Protein AF-A0A925W2E0-F1 (afdb_monomer_lite)

pLDDT: mean 92.98, std 10.57, range [53.53, 98.69]

Sequence (36 aa):
MNTPTGKIALVTGANRGLGRSMALHLAAQGVDVIGT

Structure (mmCIF, N/CA/C/O backbone):
data_AF-A0A925W2E0-F1
#
_entry.id   AF-A0A925W2E0-F1
#
loop_
_atom_site.group_PDB
_atom_site.id
_atom_site.type_symbol
_atom_site.label_atom_id
_atom_site.label_alt_id
_atom_site.label_comp_id
_atom_site.label_asym_id
_atom_site.label_entity_id
_atom_site.label_seq_id
_atom_site.pdbx_PDB_ins_code
_atom_site.Cartn_x
_atom_site.Cartn_y
_atom_site.Cartn_z
_atom_site.occupancy
_atom_site.B_iso_or_equiv
_atom_site.auth_seq_id
_atom_site.auth_comp_id
_atom_site.auth_asym_id
_atom_site.auth_atom_id
_atom_site.pdbx_PDB_model_num
ATOM 1 N N . MET A 1 1 ? -14.701 15.436 17.563 1.00 53.53 1 MET A N 1
ATOM 2 C CA . MET A 1 1 ? -13.859 14.984 16.435 1.00 53.53 1 MET A CA 1
ATOM 3 C C . MET A 1 1 ? -14.222 13.537 16.168 1.00 53.53 1 MET A C 1
ATOM 5 O O . MET A 1 1 ? -14.070 12.730 17.074 1.00 53.53 1 MET A O 1
ATOM 9 N N . ASN A 1 2 ? -14.802 13.237 15.006 1.00 67.12 2 ASN A N 1
ATOM 10 C CA . ASN A 1 2 ? -15.183 11.871 14.647 1.00 67.12 2 ASN A CA 1
ATOM 11 C C . ASN A 1 2 ? -13.944 11.182 14.067 1.00 67.12 2 ASN A C 1
ATOM 13 O O . ASN A 1 2 ? -13.517 11.525 12.967 1.00 67.12 2 ASN A O 1
ATOM 17 N N . THR A 1 3 ? -13.333 10.271 14.820 1.00 74.25 3 THR A N 1
ATOM 18 C CA . THR A 1 3 ? -12.223 9.459 14.312 1.00 74.25 3 THR A CA 1
ATOM 19 C C . THR A 1 3 ? -12.786 8.455 13.304 1.00 74.25 3 THR A C 1
ATOM 21 O O . THR A 1 3 ? -13.712 7.723 13.665 1.00 74.25 3 THR A O 1
ATOM 24 N N . PRO A 1 4 ? -12.274 8.394 12.061 1.00 69.50 4 PRO A N 1
ATOM 25 C CA . PRO A 1 4 ? -12.651 7.344 11.121 1.00 69.50 4 PRO A CA 1
ATOM 26 C C . PRO A 1 4 ? -12.383 5.973 11.753 1.00 69.50 4 PRO A C 1
ATOM 28 O O . PRO A 1 4 ? -11.274 5.702 12.206 1.00 69.50 4 PRO A O 1
ATOM 31 N N . THR A 1 5 ? -13.399 5.114 11.821 1.00 79.69 5 THR A N 1
ATOM 32 C CA . THR A 1 5 ? -13.296 3.766 12.412 1.00 79.69 5 THR A CA 1
ATOM 33 C C . THR A 1 5 ? -12.789 2.714 11.416 1.00 79.69 5 THR A C 1
ATOM 35 O O . THR A 1 5 ? -12.643 1.544 11.771 1.00 79.69 5 THR A O 1
ATOM 38 N N . GLY A 1 6 ? -12.514 3.117 10.170 1.00 84.81 6 GLY A N 1
ATOM 39 C CA . GLY A 1 6 ? -11.993 2.265 9.102 1.00 84.81 6 GLY A CA 1
ATOM 40 C C . GLY A 1 6 ? -10.478 2.058 9.176 1.00 84.81 6 GLY A C 1
ATOM 41 O O . GLY A 1 6 ? -9.737 2.898 9.684 1.00 84.81 6 GLY A O 1
ATOM 42 N N . LYS A 1 7 ? -10.004 0.923 8.650 1.00 89.12 7 LYS A N 1
ATOM 43 C CA . LYS A 1 7 ? -8.567 0.672 8.460 1.00 89.12 7 LYS A CA 1
ATOM 44 C C . LYS A 1 7 ? -8.063 1.487 7.266 1.00 89.12 7 LYS A C 1
ATOM 46 O O . LYS A 1 7 ? -8.743 1.541 6.248 1.00 89.12 7 LYS A O 1
ATOM 51 N N . ILE A 1 8 ? -6.855 2.039 7.379 1.00 95.31 8 ILE A N 1
ATOM 52 C CA . ILE A 1 8 ? -6.148 2.717 6.282 1.00 95.31 8 ILE A CA 1
ATOM 53 C C . ILE A 1 8 ? -4.917 1.885 5.912 1.00 95.31 8 ILE A C 1
ATOM 55 O O . ILE A 1 8 ? -4.167 1.465 6.797 1.00 95.31 8 ILE A O 1
ATOM 59 N N . ALA A 1 9 ? -4.702 1.649 4.619 1.00 97.31 9 ALA A N 1
ATOM 60 C CA . ALA A 1 9 ? -3.537 0.935 4.104 1.00 97.31 9 ALA A CA 1
ATOM 61 C C . ALA A 1 9 ? -2.507 1.905 3.503 1.00 97.31 9 ALA A C 1
ATOM 63 O O . ALA A 1 9 ? -2.822 2.684 2.605 1.00 97.31 9 ALA A O 1
ATOM 64 N N . LEU A 1 10 ? -1.255 1.819 3.961 1.00 97.81 10 LEU A N 1
ATOM 65 C CA . LEU A 1 10 ? -0.113 2.498 3.343 1.00 97.81 10 LEU A CA 1
ATOM 66 C C . LEU A 1 10 ? 0.610 1.523 2.406 1.00 97.81 10 LEU A C 1
ATOM 68 O O . LEU A 1 10 ? 1.151 0.516 2.864 1.00 97.81 10 LEU A O 1
ATOM 72 N N . VAL A 1 11 ? 0.626 1.819 1.106 1.00 97.75 11 VAL A N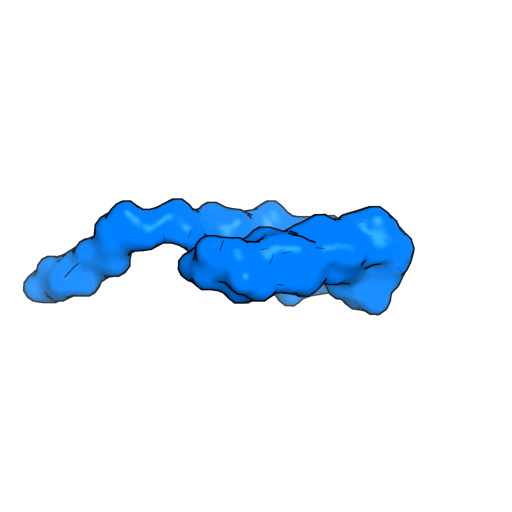 1
ATOM 73 C CA . VAL A 1 11 ? 1.214 0.953 0.072 1.00 97.75 11 VAL A CA 1
ATOM 74 C C . VAL A 1 11 ? 2.336 1.681 -0.664 1.00 97.75 11 VAL A C 1
ATOM 76 O O . VAL A 1 11 ? 2.095 2.618 -1.419 1.00 97.75 11 VAL A O 1
ATOM 79 N N . THR A 1 12 ? 3.576 1.225 -0.499 1.00 97.69 12 THR A N 1
ATOM 80 C CA . THR A 1 12 ? 4.723 1.724 -1.275 1.00 97.69 12 THR A CA 1
ATOM 81 C C . THR A 1 12 ? 4.878 0.947 -2.586 1.00 97.69 12 THR A C 1
ATOM 83 O O . THR A 1 12 ? 4.500 -0.222 -2.687 1.00 97.69 12 THR A O 1
ATOM 86 N N . GLY A 1 13 ? 5.409 1.595 -3.628 1.00 98.19 13 GLY A N 1
ATOM 87 C CA . GLY A 1 13 ? 5.498 0.994 -4.961 1.00 98.19 13 GLY A CA 1
ATOM 88 C C . GLY A 1 13 ? 4.132 0.855 -5.644 1.00 98.19 13 GLY A C 1
ATOM 89 O O . GLY A 1 13 ? 3.950 -0.021 -6.492 1.00 98.19 13 GLY A O 1
ATOM 90 N N . ALA A 1 14 ? 3.168 1.710 -5.296 1.00 98.50 14 ALA A N 1
ATOM 91 C CA . ALA A 1 14 ? 1.787 1.650 -5.779 1.00 98.50 14 ALA A CA 1
ATOM 92 C C . ALA A 1 14 ? 1.634 2.052 -7.260 1.00 98.50 14 ALA A C 1
ATOM 94 O O . ALA A 1 14 ? 0.569 1.876 -7.848 1.00 98.50 14 ALA A O 1
ATOM 95 N N . ASN A 1 15 ? 2.698 2.544 -7.897 1.00 97.31 15 ASN A N 1
ATOM 96 C CA . ASN A 1 15 ? 2.651 3.004 -9.288 1.00 97.31 15 ASN A CA 1
ATOM 97 C C . ASN A 1 15 ? 2.694 1.872 -10.322 1.00 97.31 15 ASN A C 1
ATOM 99 O O . ASN A 1 15 ? 2.277 2.066 -11.465 1.00 97.31 15 ASN A O 1
ATOM 103 N N . ARG A 1 16 ? 3.210 0.684 -9.972 1.00 97.81 16 ARG A N 1
ATOM 104 C CA . ARG A 1 16 ? 3.339 -0.432 -10.926 1.00 97.81 16 ARG A CA 1
ATOM 105 C C . ARG A 1 16 ? 3.353 -1.806 -10.265 1.00 97.81 16 ARG A C 1
ATOM 107 O O . ARG A 1 16 ? 3.521 -1.935 -9.057 1.00 97.81 16 ARG A O 1
ATOM 114 N N . GLY A 1 17 ? 3.212 -2.838 -11.096 1.00 98.25 17 GLY A N 1
ATOM 115 C CA . GLY A 1 17 ? 3.337 -4.235 -10.688 1.00 98.25 17 GLY A CA 1
ATOM 116 C C . GLY A 1 17 ? 2.390 -4.610 -9.548 1.00 98.25 17 GLY A C 1
ATOM 117 O O . GLY A 1 17 ? 1.228 -4.201 -9.522 1.00 98.25 17 GLY A O 1
ATOM 118 N N . LEU A 1 18 ? 2.912 -5.388 -8.600 1.00 98.50 18 LEU A N 1
ATOM 119 C CA . LEU A 1 18 ? 2.143 -5.928 -7.479 1.00 98.50 18 LEU A CA 1
ATOM 120 C C . LEU A 1 18 ? 1.610 -4.835 -6.544 1.00 98.50 18 LEU A C 1
ATOM 122 O O . LEU A 1 18 ? 0.463 -4.928 -6.117 1.00 98.50 18 LEU A O 1
ATOM 126 N N . GLY A 1 19 ? 2.392 -3.781 -6.285 1.00 98.44 19 GLY A N 1
ATOM 127 C CA . GLY A 1 19 ? 1.971 -2.676 -5.418 1.00 98.44 19 GLY A CA 1
ATOM 128 C C .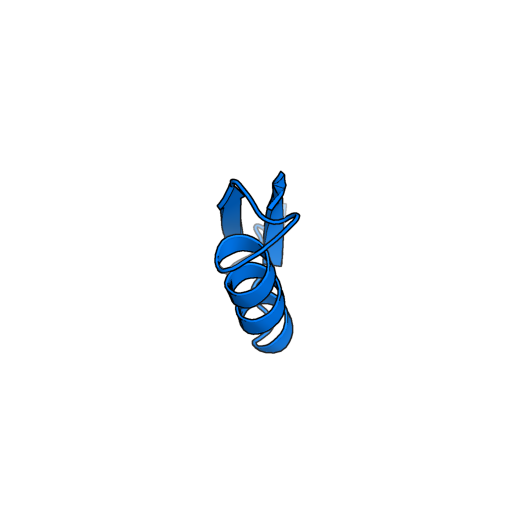 GLY A 1 19 ? 0.735 -1.959 -5.963 1.00 98.44 19 GLY A C 1
ATOM 129 O O . GLY A 1 19 ? -0.241 -1.777 -5.235 1.00 98.44 19 GLY A O 1
ATOM 130 N N . ARG A 1 20 ? 0.717 -1.655 -7.271 1.00 98.56 20 ARG A N 1
ATOM 131 C CA . ARG A 1 20 ? -0.465 -1.085 -7.945 1.00 98.56 20 ARG A CA 1
ATOM 132 C C . ARG A 1 20 ? -1.674 -2.008 -7.858 1.00 98.56 20 ARG A C 1
ATOM 134 O O . ARG A 1 20 ? -2.769 -1.556 -7.537 1.00 98.56 20 ARG A O 1
ATOM 141 N N . SER A 1 21 ? -1.481 -3.296 -8.147 1.00 98.69 21 SER A N 1
ATOM 142 C CA . SER A 1 21 ? -2.570 -4.274 -8.098 1.00 98.69 21 SER A CA 1
ATOM 143 C C . SER A 1 21 ? -3.178 -4.355 -6.698 1.00 98.69 21 SER A C 1
ATOM 145 O O . SER A 1 21 ? -4.397 -4.307 -6.560 1.00 98.69 21 SER A O 1
ATOM 147 N N . MET A 1 22 ? -2.341 -4.422 -5.661 1.00 98.44 22 MET A N 1
ATOM 148 C CA . MET A 1 22 ? -2.783 -4.491 -4.270 1.00 98.44 22 MET A CA 1
ATOM 149 C C . MET A 1 22 ? -3.546 -3.232 -3.846 1.00 98.44 22 MET A C 1
ATOM 151 O O . MET A 1 22 ? -4.640 -3.352 -3.301 1.00 98.44 22 MET A O 1
ATOM 155 N N . ALA A 1 23 ? -3.015 -2.041 -4.145 1.00 98.56 23 ALA A N 1
ATOM 156 C CA . ALA A 1 23 ? -3.674 -0.773 -3.831 1.00 98.56 23 ALA A CA 1
ATOM 157 C C . ALA A 1 23 ? -5.078 -0.688 -4.454 1.00 98.56 23 ALA A C 1
ATOM 159 O O . ALA A 1 23 ? -6.039 -0.344 -3.770 1.00 98.56 23 ALA A O 1
ATOM 160 N N . LEU A 1 24 ? -5.213 -1.074 -5.728 1.00 98.25 24 LEU A N 1
ATOM 161 C CA . LEU A 1 24 ? -6.502 -1.072 -6.425 1.00 98.25 24 LEU A CA 1
ATOM 162 C C . LEU A 1 24 ? -7.492 -2.085 -5.837 1.00 98.25 24 LEU A C 1
ATOM 164 O O . LEU A 1 24 ? -8.667 -1.762 -5.690 1.00 98.25 24 LEU A O 1
ATOM 168 N N . HIS A 1 25 ? -7.038 -3.289 -5.477 1.00 98.44 25 HIS A N 1
ATOM 169 C CA . 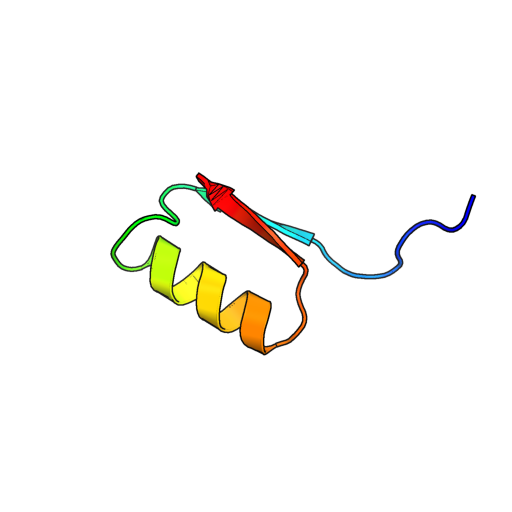HIS A 1 25 ? -7.916 -4.300 -4.879 1.00 98.44 25 HIS A CA 1
ATOM 170 C C . HIS A 1 25 ? -8.390 -3.895 -3.477 1.00 98.44 25 HIS A C 1
ATOM 172 O O . HIS A 1 25 ?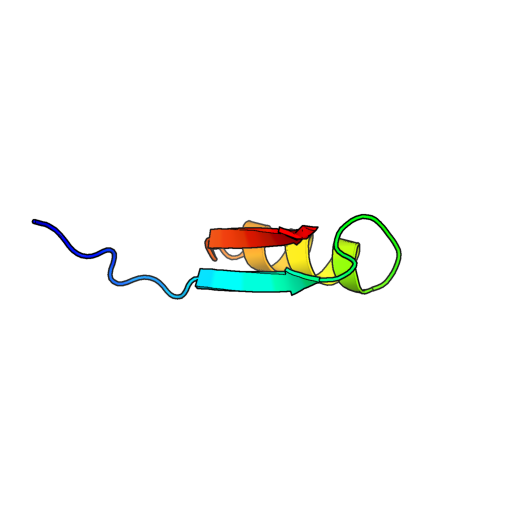 -9.559 -4.089 -3.157 1.00 98.44 25 HIS A O 1
ATOM 178 N 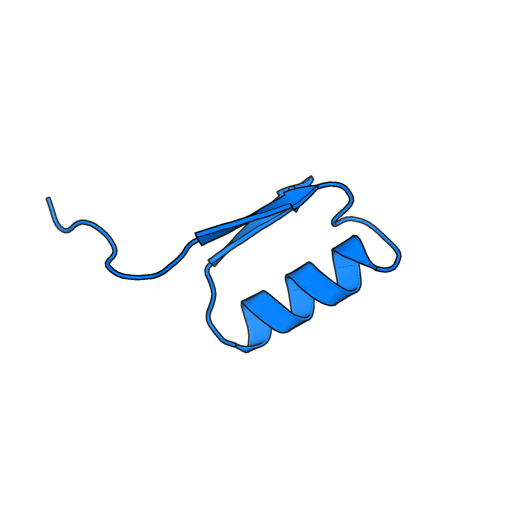N . LEU A 1 26 ? -7.518 -3.296 -2.661 1.00 97.88 26 LEU A N 1
ATOM 179 C CA . LEU A 1 26 ? -7.887 -2.776 -1.340 1.00 97.88 26 LEU A CA 1
ATOM 180 C C . LEU A 1 26 ? -8.902 -1.632 -1.453 1.00 97.88 26 LEU A C 1
ATOM 182 O O . LEU A 1 26 ? -9.9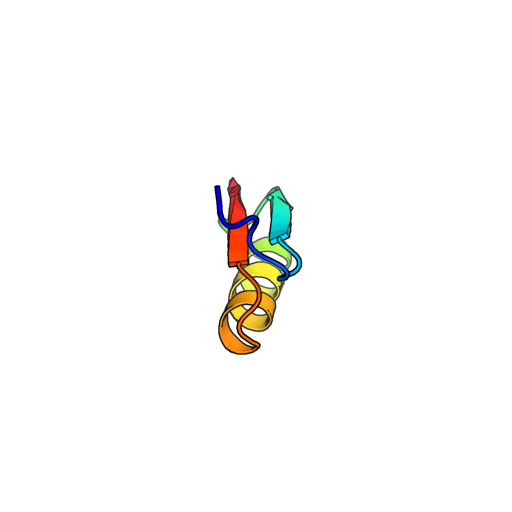30 -1.659 -0.777 1.00 97.88 26 LEU A O 1
ATOM 186 N N . ALA A 1 27 ? -8.665 -0.685 -2.364 1.00 97.12 27 ALA A N 1
ATOM 187 C CA . ALA A 1 27 ? -9.601 0.406 -2.627 1.00 97.12 27 ALA A CA 1
ATOM 188 C C . ALA A 1 27 ? -10.966 -0.111 -3.117 1.00 97.12 27 ALA A C 1
ATOM 190 O O . ALA A 1 27 ? -12.005 0.358 -2.660 1.00 97.12 27 ALA A O 1
ATOM 191 N N . ALA A 1 28 ? -10.984 -1.130 -3.985 1.00 98.00 28 ALA A N 1
ATOM 192 C CA . ALA A 1 28 ? -12.221 -1.760 -4.456 1.00 98.00 28 ALA A CA 1
ATOM 193 C C . ALA A 1 28 ? -13.017 -2.456 -3.335 1.00 98.00 28 ALA A C 1
ATOM 195 O O . ALA A 1 28 ? -14.231 -2.609 -3.448 1.00 98.00 28 ALA A O 1
ATOM 196 N N . GLN A 1 29 ? -12.355 -2.855 -2.246 1.00 96.69 29 GLN A N 1
ATOM 197 C CA . GLN A 1 29 ? -12.994 -3.393 -1.042 1.00 96.69 29 GLN A CA 1
ATOM 198 C C . GLN A 1 29 ? -13.389 -2.307 -0.025 1.00 96.69 29 GLN A C 1
ATOM 200 O O . GLN A 1 29 ? -13.856 -2.637 1.064 1.00 96.69 29 GLN A O 1
ATOM 205 N N . GLY A 1 30 ? -13.221 -1.025 -0.365 1.00 94.88 30 GLY A N 1
ATOM 206 C CA . GLY A 1 30 ? -13.584 0.106 0.491 1.00 94.88 30 GLY A CA 1
ATOM 207 C C . GLY A 1 30 ? -12.556 0.430 1.576 1.00 94.88 30 GLY A C 1
ATOM 208 O O . GLY A 1 30 ? -12.891 1.108 2.544 1.00 94.88 30 GLY A O 1
ATOM 209 N N . VAL A 1 31 ? -11.322 -0.063 1.446 1.00 96.62 31 VAL A N 1
ATOM 210 C CA . VAL A 1 31 ? -10.210 0.337 2.315 1.00 96.62 31 VAL A CA 1
ATOM 211 C C . VAL A 1 31 ? -9.619 1.635 1.778 1.00 96.62 31 VAL A C 1
ATOM 213 O O . VAL A 1 31 ? -9.277 1.714 0.600 1.00 96.62 31 VAL A O 1
ATOM 216 N N . ASP A 1 32 ? -9.442 2.631 2.641 1.00 96.56 32 ASP A N 1
ATOM 217 C CA . ASP A 1 32 ? -8.730 3.853 2.271 1.00 96.56 32 ASP A CA 1
ATOM 218 C C . ASP A 1 32 ? -7.242 3.545 2.066 1.00 96.56 32 ASP A C 1
ATOM 220 O O . ASP A 1 32 ? -6.596 2.921 2.914 1.00 96.56 32 ASP A O 1
ATOM 224 N N . VAL A 1 33 ? -6.683 3.981 0.936 1.00 97.38 33 VAL A N 1
ATOM 225 C CA . VAL A 1 33 ? -5.297 3.685 0.552 1.00 97.38 33 VAL A CA 1
ATOM 226 C C . VAL A 1 33 ? -4.505 4.971 0.352 1.00 97.38 33 VAL A C 1
ATOM 228 O O . VAL A 1 33 ? -4.927 5.869 -0.372 1.00 97.38 33 VAL A O 1
ATOM 231 N N . ILE A 1 34 ? -3.311 5.021 0.939 1.00 97.75 34 ILE A N 1
ATOM 232 C CA . ILE A 1 34 ? -2.282 6.028 0.657 1.00 97.75 34 ILE A CA 1
ATOM 233 C C . ILE A 1 34 ? -1.126 5.304 -0.032 1.00 97.75 34 ILE A C 1
ATOM 235 O O . ILE A 1 34 ? -0.647 4.298 0.491 1.00 97.75 34 ILE A O 1
ATOM 239 N N . GLY A 1 35 ? -0.657 5.788 -1.185 1.00 97.00 35 GLY A N 1
ATOM 240 C CA . GLY A 1 35 ? 0.452 5.134 -1.880 1.00 97.00 35 GLY A CA 1
ATOM 241 C C . GLY A 1 35 ? 1.382 6.054 -2.658 1.00 97.00 35 GLY A C 1
ATOM 242 O O . GLY A 1 35 ? 1.011 7.169 -3.020 1.00 97.00 35 GLY A O 1
ATOM 243 N N . THR A 1 36 ? 2.601 5.552 -2.882 1.00 95.50 36 THR A N 1
ATOM 244 C CA . THR A 1 36 ? 3.719 6.229 -3.569 1.00 95.50 36 THR A CA 1
ATOM 245 C C . THR A 1 36 ? 4.345 5.357 -4.637 1.00 95.50 36 THR A C 1
ATOM 247 O O . THR A 1 36 ? 4.421 4.123 -4.413 1.00 95.50 36 THR A O 1
#

Radius of gyration: 10.73 Å; chains: 1; bounding box: 21×21×27 Å

Secondary structure (DSSP, 8-state):
-----S-EEEETTTTSHHHHHHHHHHHHTT-EEEE-

Foldseek 3Di:
DDDPPAAAEEFEPCPDDPSVVVQVVCVVVVHHYDYD